Protein AF-F9N365-F1 (afdb_monomer_lite)

Sequence (78 aa):
MDTQNIKAVQVDAGDTLWSISQKALAQTEDIDIREYIVAIEEINHLQHGKALRAGETLMIPTLKEKTMFGFITAWANN

pLDDT: mean 73.63, std 14.65, range [43.56, 88.44]

Secondary structure (DSSP, 8-state):
--TT-EEEEEPPTT--HHHHHHHHHTT-SSS-HHHHHHHHHHHTTPPTTPPPPTT-EEEEEPPPP----S-S------

Structure (mmCIF, N/CA/C/O backbone):
data_AF-F9N365-F1
#
_entry.id   AF-F9N365-F1
#
loop_
_atom_site.group_PDB
_atom_site.id
_atom_site.type_symbol
_atom_site.label_atom_id
_atom_site.label_alt_id
_atom_site.label_comp_id
_atom_site.label_asym_id
_atom_site.label_entity_id
_atom_site.label_seq_id
_atom_site.pdbx_PDB_ins_code
_atom_site.Cartn_x
_atom_site.Cartn_y
_atom_site.Cartn_z
_atom_site.occupancy
_atom_site.B_iso_or_equiv
_atom_site.auth_seq_id
_atom_site.auth_comp_id
_atom_site.auth_asym_id
_atom_site.auth_atom_id
_atom_site.pdbx_PDB_model_num
ATOM 1 N N . MET A 1 1 ? 6.235 2.289 -16.011 1.00 46.50 1 MET A N 1
ATOM 2 C CA . MET A 1 1 ? 5.087 1.798 -15.222 1.00 46.50 1 MET A CA 1
ATOM 3 C C . MET A 1 1 ? 3.985 1.385 -16.181 1.00 46.50 1 MET A C 1
ATOM 5 O O . MET A 1 1 ? 3.588 2.204 -16.999 1.00 46.50 1 MET A O 1
ATOM 9 N N . ASP A 1 2 ? 3.520 0.139 -16.119 1.00 46.38 2 ASP A N 1
ATOM 10 C CA . ASP A 1 2 ? 2.289 -0.268 -16.804 1.00 46.38 2 ASP A CA 1
ATOM 11 C C . ASP A 1 2 ? 1.100 0.351 -16.056 1.00 46.38 2 ASP A C 1
ATOM 13 O O . ASP A 1 2 ? 0.633 -0.182 -15.056 1.00 46.38 2 ASP A O 1
ATOM 17 N N . THR A 1 3 ? 0.611 1.500 -16.516 1.00 50.75 3 THR A N 1
ATOM 18 C CA . THR A 1 3 ? -0.567 2.178 -15.941 1.00 50.75 3 THR A CA 1
ATOM 19 C C . THR A 1 3 ? -1.890 1.485 -16.285 1.00 50.75 3 THR A C 1
ATOM 21 O O . THR A 1 3 ? -2.949 1.928 -15.853 1.00 50.75 3 THR A O 1
ATOM 24 N N . GLN A 1 4 ? -1.854 0.390 -17.054 1.00 53.84 4 GLN A N 1
ATOM 25 C CA . GLN A 1 4 ? -3.050 -0.315 -17.526 1.00 53.84 4 GLN A CA 1
ATOM 26 C C . GLN A 1 4 ? -3.573 -1.394 -16.572 1.00 53.84 4 GLN A C 1
ATOM 28 O O . GLN A 1 4 ? -4.637 -1.953 -16.822 1.00 53.84 4 GLN A O 1
ATOM 33 N N . ASN A 1 5 ? -2.859 -1.695 -15.483 1.00 68.62 5 ASN A N 1
ATOM 34 C CA . ASN A 1 5 ? -3.325 -2.652 -14.486 1.00 68.62 5 ASN A CA 1
ATOM 35 C C . ASN A 1 5 ? -3.421 -1.948 -13.130 1.00 68.62 5 ASN A C 1
ATOM 37 O O . ASN A 1 5 ? -2.418 -1.485 -12.593 1.00 68.62 5 ASN A O 1
ATOM 41 N N . ILE A 1 6 ? -4.636 -1.851 -12.594 1.00 78.50 6 ILE A N 1
ATOM 42 C CA . ILE A 1 6 ? -4.933 -1.304 -11.267 1.00 78.50 6 ILE A CA 1
ATOM 43 C C . ILE A 1 6 ? -5.510 -2.412 -10.387 1.00 78.50 6 ILE A C 1
ATOM 45 O O . ILE A 1 6 ? -6.266 -3.264 -10.855 1.00 78.50 6 ILE A O 1
ATOM 49 N N . LYS A 1 7 ? -5.161 -2.407 -9.102 1.00 82.88 7 LYS A N 1
ATOM 50 C CA . LYS A 1 7 ? -5.666 -3.345 -8.098 1.00 82.88 7 LYS A CA 1
ATOM 51 C C . LYS A 1 7 ? -6.345 -2.582 -6.978 1.00 82.88 7 LYS A C 1
ATOM 53 O O . LYS A 1 7 ? -5.793 -1.625 -6.450 1.00 82.88 7 LYS A O 1
ATOM 58 N N . ALA A 1 8 ? -7.523 -3.047 -6.590 1.00 86.81 8 ALA A N 1
ATOM 59 C CA . ALA A 1 8 ? -8.192 -2.589 -5.385 1.00 86.81 8 ALA A CA 1
ATOM 60 C C . ALA A 1 8 ? -7.565 -3.266 -4.156 1.00 86.81 8 ALA A C 1
ATOM 62 O O . ALA A 1 8 ? -7.450 -4.493 -4.103 1.00 86.81 8 ALA A O 1
ATOM 63 N N . VAL A 1 9 ? -7.159 -2.467 -3.176 1.00 86.25 9 VAL A N 1
ATOM 64 C CA . VAL A 1 9 ? -6.637 -2.909 -1.882 1.00 86.25 9 VAL A CA 1
ATOM 65 C C . VAL A 1 9 ? -7.503 -2.307 -0.789 1.00 86.25 9 VAL A C 1
ATOM 67 O O . VAL A 1 9 ? -7.804 -1.117 -0.811 1.00 86.25 9 VAL A O 1
ATOM 70 N N . GLN A 1 10 ? -7.922 -3.130 0.166 1.00 88.44 10 GLN A N 1
ATOM 71 C CA . GLN A 1 10 ? -8.638 -2.651 1.338 1.00 88.44 10 GLN A CA 1
ATOM 72 C C . GLN A 1 10 ? -7.632 -2.097 2.346 1.00 88.44 10 GLN A C 1
ATOM 74 O O . GLN A 1 10 ? -6.647 -2.756 2.666 1.00 88.44 10 GLN A O 1
ATOM 79 N N . VAL A 1 11 ? -7.871 -0.877 2.815 1.00 87.94 11 VAL A N 1
ATOM 80 C CA . VAL A 1 11 ? -7.046 -0.237 3.838 1.00 87.94 11 VAL A CA 1
ATOM 81 C C . VAL A 1 11 ? -7.371 -0.858 5.193 1.00 87.94 11 VAL A C 1
ATOM 83 O O . VAL A 1 11 ? -8.520 -0.798 5.635 1.00 87.94 11 VAL A O 1
ATOM 86 N N . ASP A 1 12 ? -6.368 -1.395 5.882 1.00 85.69 12 ASP A N 1
ATOM 87 C CA . ASP A 1 12 ? -6.524 -1.865 7.258 1.00 85.69 12 ASP A CA 1
ATOM 88 C C . ASP A 1 12 ? -6.289 -0.751 8.291 1.00 85.69 12 ASP A C 1
ATOM 90 O O . ASP A 1 12 ? -5.736 0.317 8.013 1.00 85.69 12 ASP A O 1
ATOM 94 N N . ALA A 1 13 ? -6.732 -0.983 9.528 1.00 82.56 13 ALA A N 1
ATOM 95 C CA . ALA A 1 13 ? -6.523 -0.036 10.617 1.00 82.56 13 ALA A CA 1
ATOM 96 C C . ALA A 1 13 ? -5.027 0.127 10.926 1.00 82.56 13 ALA A C 1
ATOM 98 O O . ALA A 1 13 ? -4.370 -0.805 11.383 1.00 82.56 13 ALA A O 1
ATOM 99 N N . GLY A 1 14 ? -4.507 1.337 10.698 1.00 83.12 14 GLY A N 1
ATOM 100 C CA . GLY A 1 14 ? -3.092 1.666 10.877 1.00 83.12 14 GLY A CA 1
ATOM 101 C C . GLY A 1 14 ? -2.251 1.563 9.603 1.00 83.12 14 GLY A C 1
ATOM 102 O O . GLY A 1 14 ? -1.084 1.951 9.635 1.00 83.12 14 GLY A O 1
ATOM 103 N N . ASP A 1 15 ? -2.823 1.109 8.481 1.00 84.44 15 ASP A N 1
ATOM 104 C CA . ASP A 1 15 ? -2.137 1.188 7.195 1.00 84.44 15 ASP A CA 1
ATOM 105 C C . ASP A 1 15 ? -2.019 2.650 6.738 1.00 84.44 15 ASP A C 1
ATOM 107 O O . ASP A 1 15 ? -2.927 3.474 6.873 1.00 84.44 15 ASP A O 1
ATOM 111 N N . THR A 1 16 ? -0.866 2.964 6.156 1.00 86.38 16 THR A N 1
ATOM 112 C CA . THR A 1 16 ? -0.580 4.264 5.546 1.00 86.38 16 THR A CA 1
ATOM 113 C C . THR A 1 16 ? -0.329 4.085 4.055 1.00 86.38 16 THR A C 1
ATOM 115 O O . THR A 1 16 ? 0.029 2.990 3.612 1.00 86.38 16 THR A O 1
ATOM 118 N N . LEU A 1 17 ? -0.448 5.167 3.274 1.00 84.50 17 LEU A N 1
ATOM 119 C CA . LEU A 1 17 ? -0.067 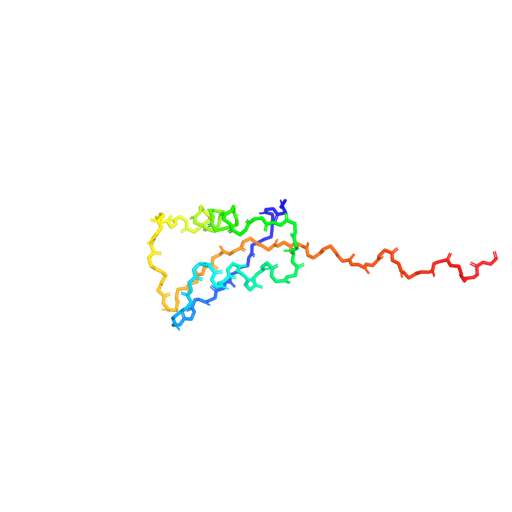5.152 1.856 1.00 84.50 17 LEU A CA 1
ATOM 120 C C . LEU A 1 17 ? 1.356 4.621 1.676 1.00 84.50 17 LEU A C 1
ATOM 122 O O . LEU A 1 17 ? 1.602 3.828 0.773 1.00 84.50 17 LEU A O 1
ATOM 126 N N . TRP A 1 18 ? 2.263 4.986 2.584 1.00 86.81 18 TRP A N 1
ATOM 127 C CA . TRP A 1 18 ? 3.629 4.482 2.603 1.00 86.81 18 TRP A CA 1
ATOM 128 C C . TRP A 1 18 ? 3.690 2.965 2.794 1.00 86.81 18 TRP A C 1
ATOM 130 O O . TRP A 1 18 ? 4.290 2.274 1.979 1.00 86.81 18 TRP A O 1
ATOM 140 N N . SER A 1 19 ? 3.045 2.427 3.833 1.00 87.56 19 SER A N 1
ATOM 141 C CA . SER A 1 19 ? 3.065 0.987 4.127 1.00 87.56 19 SER A CA 1
ATOM 142 C C . SER A 1 19 ? 2.432 0.154 3.008 1.00 87.56 19 SER A C 1
ATOM 144 O O . SER A 1 19 ? 2.966 -0.894 2.647 1.00 87.56 19 SER A O 1
ATOM 146 N N . ILE A 1 20 ? 1.324 0.623 2.426 1.00 86.19 20 ILE A N 1
ATOM 147 C CA . ILE A 1 20 ? 0.662 -0.037 1.290 1.00 86.19 20 ILE A CA 1
ATOM 148 C C . ILE A 1 20 ? 1.568 -0.000 0.056 1.00 86.19 20 ILE A C 1
ATOM 150 O O . ILE A 1 20 ? 1.772 -1.028 -0.590 1.00 86.19 20 ILE A O 1
ATOM 154 N N . SER A 1 21 ? 2.158 1.160 -0.237 1.00 85.81 21 SER A N 1
ATOM 155 C CA . SER A 1 21 ? 3.078 1.331 -1.365 1.00 85.81 21 SER A CA 1
ATOM 156 C C . SER A 1 21 ? 4.316 0.459 -1.216 1.00 85.81 21 SER A C 1
ATOM 158 O O . SER A 1 21 ? 4.709 -0.218 -2.156 1.00 85.81 21 SER A O 1
ATOM 160 N N . GLN A 1 22 ? 4.893 0.392 -0.018 1.00 86.75 22 GLN A N 1
ATOM 161 C CA . GLN A 1 22 ? 6.043 -0.456 0.270 1.00 86.75 22 GLN A CA 1
ATOM 162 C C . GLN A 1 22 ? 5.722 -1.942 0.062 1.00 86.75 22 GLN A C 1
ATOM 164 O O . GLN A 1 22 ? 6.530 -2.659 -0.519 1.00 86.75 22 GLN A O 1
ATOM 169 N N . LYS A 1 23 ? 4.537 -2.406 0.486 1.00 85.00 23 LYS A N 1
ATOM 170 C CA . LYS A 1 23 ? 4.075 -3.780 0.223 1.00 85.00 23 LYS A CA 1
ATOM 171 C C . LYS A 1 23 ? 3.916 -4.042 -1.280 1.00 85.00 23 LYS A C 1
ATOM 173 O O . LYS A 1 23 ? 4.296 -5.110 -1.747 1.00 85.00 23 LYS A O 1
ATOM 178 N N . ALA A 1 24 ? 3.373 -3.085 -2.032 1.00 81.19 24 ALA A N 1
ATOM 179 C CA . ALA A 1 24 ? 3.176 -3.212 -3.477 1.00 81.19 24 ALA A CA 1
ATOM 180 C C . ALA A 1 24 ? 4.497 -3.193 -4.265 1.00 81.19 24 ALA A C 1
ATOM 182 O O . ALA A 1 24 ? 4.645 -3.915 -5.247 1.00 81.19 24 ALA A O 1
ATOM 183 N N . LEU A 1 25 ? 5.465 -2.399 -3.806 1.00 80.69 25 LEU A N 1
ATOM 184 C CA . LEU A 1 25 ? 6.801 -2.285 -4.388 1.00 80.69 25 LEU A CA 1
ATOM 185 C C . LEU A 1 25 ? 7.785 -3.333 -3.861 1.00 80.69 25 LEU A C 1
ATOM 187 O O . LEU A 1 25 ? 8.905 -3.394 -4.347 1.00 80.69 25 LEU A O 1
ATOM 191 N N . ALA A 1 26 ? 7.395 -4.197 -2.919 1.00 79.06 26 ALA A N 1
ATOM 192 C CA . ALA A 1 26 ? 8.288 -5.205 -2.338 1.00 79.06 26 ALA A CA 1
ATOM 193 C C . ALA A 1 26 ? 8.928 -6.142 -3.384 1.00 79.06 26 ALA A C 1
ATOM 195 O O . ALA A 1 26 ? 9.961 -6.747 -3.119 1.00 79.06 26 ALA A O 1
ATOM 196 N N . GLN A 1 27 ? 8.313 -6.261 -4.563 1.00 68.19 27 GLN A N 1
ATOM 197 C CA . GLN A 1 27 ? 8.785 -7.074 -5.685 1.00 68.19 27 GLN A CA 1
ATOM 198 C C . GLN A 1 27 ? 9.327 -6.236 -6.859 1.00 68.19 27 GLN A C 1
ATOM 200 O O . GLN A 1 27 ? 9.605 -6.782 -7.924 1.00 68.19 27 GLN A O 1
ATOM 205 N N . THR A 1 28 ? 9.437 -4.911 -6.714 1.00 67.62 28 THR A N 1
ATOM 206 C CA . THR A 1 28 ? 9.935 -3.999 -7.755 1.00 67.62 28 THR A CA 1
ATOM 207 C C . THR A 1 28 ? 10.985 -3.051 -7.184 1.00 67.62 28 THR A C 1
ATOM 209 O O . THR A 1 28 ? 10.667 -2.174 -6.390 1.00 67.62 28 THR A O 1
ATOM 212 N N . GLU A 1 29 ? 12.235 -3.192 -7.624 1.00 64.75 29 GLU A N 1
ATOM 213 C CA . GLU A 1 29 ? 13.358 -2.387 -7.115 1.00 64.75 29 GLU A CA 1
ATOM 214 C C . GLU A 1 29 ? 13.571 -1.064 -7.876 1.00 64.75 29 GLU A C 1
ATOM 216 O O . GLU A 1 29 ? 14.217 -0.159 -7.360 1.00 64.75 29 GLU A O 1
ATOM 221 N N . ASP A 1 30 ? 12.992 -0.912 -9.073 1.00 74.19 30 ASP A N 1
ATOM 222 C CA . ASP A 1 30 ? 13.269 0.219 -9.980 1.00 74.19 30 ASP A CA 1
ATOM 223 C C . ASP A 1 30 ? 12.324 1.431 -9.823 1.00 74.19 30 ASP A C 1
ATOM 225 O O . ASP A 1 30 ? 12.321 2.325 -10.670 1.00 74.19 30 ASP A O 1
ATOM 229 N N . ILE A 1 31 ? 11.472 1.476 -8.792 1.00 76.44 31 ILE A N 1
ATOM 230 C CA . ILE A 1 31 ? 10.428 2.510 -8.667 1.00 76.44 31 ILE A CA 1
ATOM 231 C C . ILE A 1 31 ? 10.557 3.292 -7.364 1.00 76.44 31 ILE A C 1
ATOM 233 O O . ILE A 1 31 ? 10.531 2.714 -6.278 1.00 76.44 31 ILE A O 1
ATOM 237 N N . ASP A 1 32 ? 10.628 4.626 -7.472 1.00 84.12 32 ASP A N 1
ATOM 238 C CA . ASP A 1 32 ? 10.590 5.506 -6.302 1.00 84.12 32 ASP A CA 1
ATOM 239 C C . ASP A 1 32 ? 9.188 5.456 -5.677 1.00 84.12 32 ASP A C 1
ATOM 241 O O . ASP A 1 32 ? 8.167 5.760 -6.303 1.00 84.12 32 ASP A O 1
ATOM 245 N N . ILE A 1 33 ? 9.144 5.082 -4.400 1.00 84.19 33 ILE A N 1
ATOM 246 C CA . ILE A 1 33 ? 7.916 5.003 -3.610 1.00 84.19 33 ILE A CA 1
ATOM 247 C C . ILE A 1 33 ? 7.149 6.329 -3.572 1.00 84.19 33 ILE A C 1
ATOM 249 O O . ILE A 1 33 ? 5.925 6.318 -3.479 1.00 84.19 33 ILE A O 1
ATOM 253 N N . ARG A 1 34 ? 7.831 7.474 -3.679 1.00 86.75 34 ARG A N 1
ATOM 254 C CA . ARG A 1 34 ? 7.193 8.796 -3.697 1.00 86.75 34 ARG A CA 1
ATOM 255 C C . ARG A 1 34 ? 6.412 9.019 -4.982 1.00 86.75 34 ARG A C 1
ATOM 257 O O . ARG A 1 34 ? 5.274 9.468 -4.910 1.00 86.75 34 ARG A O 1
ATOM 264 N N . GLU A 1 35 ? 6.981 8.657 -6.130 1.00 83.94 35 GLU A N 1
ATOM 265 C CA . GLU A 1 35 ? 6.266 8.708 -7.413 1.00 83.94 35 GLU A CA 1
ATOM 266 C C . GLU A 1 35 ? 5.061 7.762 -7.402 1.00 83.94 35 GLU A C 1
ATOM 268 O O . GLU A 1 35 ? 3.981 8.109 -7.875 1.00 83.94 35 GLU A O 1
ATOM 273 N N . TYR A 1 36 ? 5.217 6.589 -6.785 1.00 85.19 36 TYR A N 1
ATOM 274 C CA . TYR A 1 36 ? 4.133 5.622 -6.645 1.00 85.19 36 TYR A CA 1
ATOM 275 C C . TYR A 1 36 ? 2.996 6.123 -5.739 1.00 85.19 36 TYR A C 1
ATOM 277 O O . TYR A 1 36 ? 1.824 5.962 -6.077 1.00 85.19 36 TYR A O 1
ATOM 285 N N . ILE A 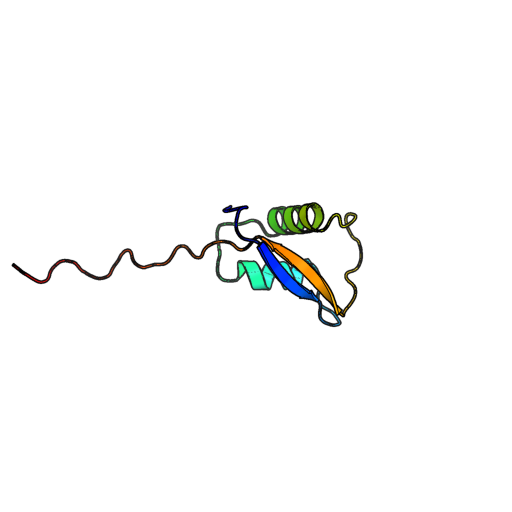1 37 ? 3.321 6.780 -4.620 1.00 86.06 37 ILE A N 1
ATOM 286 C CA . ILE A 1 37 ? 2.326 7.407 -3.737 1.00 86.06 37 ILE A CA 1
ATOM 287 C C . ILE A 1 37 ? 1.553 8.496 -4.487 1.00 86.06 37 ILE A C 1
ATOM 289 O O . ILE A 1 37 ? 0.328 8.508 -4.412 1.00 86.06 37 ILE A O 1
ATOM 293 N N . VAL A 1 38 ? 2.238 9.358 -5.247 1.00 85.50 38 VAL A N 1
ATOM 294 C CA . VAL A 1 38 ? 1.583 10.401 -6.056 1.00 85.50 38 VAL A CA 1
ATOM 295 C C . VAL A 1 38 ? 0.614 9.776 -7.06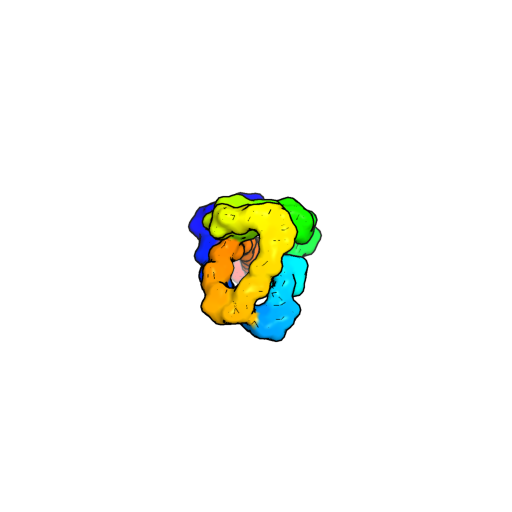3 1.00 85.50 38 VAL A C 1
ATOM 297 O O . VAL A 1 38 ? -0.533 10.204 -7.151 1.00 85.50 38 VAL A O 1
ATOM 300 N N . ALA A 1 39 ? 1.014 8.703 -7.751 1.00 84.31 39 ALA A N 1
ATOM 301 C CA . ALA A 1 39 ? 0.129 7.999 -8.678 1.00 84.31 39 ALA A CA 1
ATOM 302 C C . ALA A 1 39 ? -1.119 7.418 -7.983 1.00 84.31 39 ALA A C 1
ATOM 304 O O . ALA A 1 39 ? -2.222 7.485 -8.524 1.00 84.31 39 ALA A O 1
ATOM 305 N N . ILE A 1 40 ? -0.978 6.869 -6.771 1.00 85.12 40 ILE A N 1
ATOM 306 C CA . ILE A 1 40 ? -2.122 6.395 -5.977 1.00 85.12 40 ILE A CA 1
ATOM 307 C C . ILE A 1 40 ? -3.052 7.555 -5.610 1.00 85.12 40 ILE A C 1
ATOM 309 O O . ILE A 1 40 ? -4.274 7.410 -5.703 1.00 85.12 40 ILE A O 1
ATOM 313 N N . GLU A 1 41 ? -2.498 8.690 -5.183 1.00 86.62 41 GLU A N 1
ATOM 314 C CA . GLU A 1 41 ? -3.283 9.879 -4.846 1.00 86.62 41 GLU A CA 1
ATOM 315 C C . GLU A 1 41 ? -4.082 10.374 -6.058 1.00 86.62 41 GLU A C 1
ATOM 317 O O . GLU A 1 41 ? -5.282 10.625 -5.933 1.00 86.62 41 GLU A O 1
ATOM 322 N N . GLU A 1 42 ? -3.459 10.421 -7.237 1.00 85.31 42 GLU A N 1
ATOM 323 C CA . GLU A 1 42 ? -4.105 10.820 -8.490 1.00 85.31 42 GLU A CA 1
ATOM 324 C C . GLU A 1 42 ? -5.233 9.864 -8.902 1.00 85.31 42 GLU A C 1
ATOM 326 O O . GLU A 1 42 ? -6.336 10.323 -9.204 1.00 85.31 42 GLU A O 1
ATOM 331 N N . ILE A 1 43 ? -5.001 8.545 -8.862 1.00 85.31 43 ILE A N 1
ATOM 332 C CA . ILE A 1 43 ? -6.000 7.532 -9.256 1.00 85.31 43 ILE A CA 1
ATOM 333 C C . ILE A 1 43 ? -7.227 7.570 -8.337 1.00 85.31 43 ILE A C 1
ATOM 335 O O . ILE A 1 43 ? -8.357 7.403 -8.792 1.00 85.31 43 ILE A O 1
ATOM 339 N N . ASN A 1 44 ? -7.019 7.777 -7.036 1.00 83.50 44 ASN A N 1
ATOM 340 C CA . ASN A 1 44 ? -8.102 7.779 -6.050 1.00 83.50 44 ASN A CA 1
ATOM 341 C C . ASN A 1 44 ? -8.681 9.174 -5.794 1.00 83.50 44 ASN A C 1
ATOM 343 O O . ASN A 1 44 ? -9.547 9.319 -4.930 1.00 83.50 44 ASN A O 1
ATOM 347 N N . HIS A 1 45 ? -8.200 10.197 -6.509 1.00 84.00 45 HIS A N 1
ATOM 348 C CA . HIS A 1 45 ? -8.539 11.599 -6.269 1.00 84.00 45 HIS A CA 1
ATOM 349 C C . HIS A 1 45 ?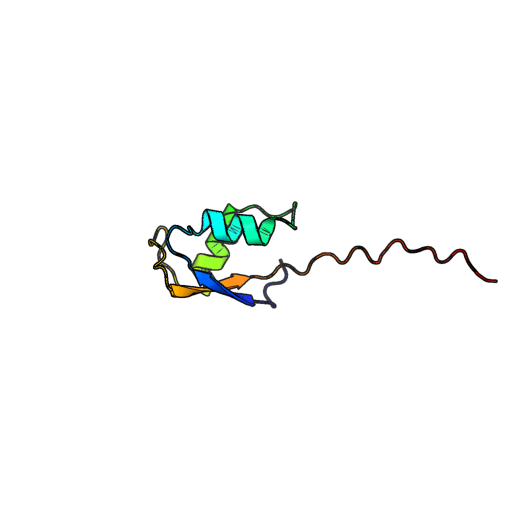 -8.392 11.997 -4.786 1.00 84.00 45 HIS A C 1
ATOM 351 O O . HIS A 1 45 ? -9.218 12.728 -4.227 1.00 84.00 45 HIS A O 1
ATOM 357 N N . LEU A 1 46 ? -7.355 11.484 -4.120 1.00 81.25 46 LEU A N 1
ATOM 358 C CA . LEU A 1 46 ? -7.064 11.817 -2.731 1.00 81.25 46 LEU A CA 1
ATOM 359 C C . LEU A 1 46 ? -6.358 13.171 -2.673 1.00 81.25 46 LEU A C 1
ATOM 361 O O . LEU A 1 46 ? -5.467 13.467 -3.463 1.00 81.25 46 LEU A O 1
ATOM 365 N N . GLN A 1 47 ? -6.751 14.001 -1.708 1.00 76.94 47 GLN A N 1
ATOM 366 C CA . GLN A 1 47 ? -5.982 15.200 -1.396 1.00 76.94 47 GLN A CA 1
ATOM 367 C C . GLN A 1 47 ? -4.645 14.799 -0.776 1.00 76.94 47 GLN A C 1
ATOM 369 O O . GLN A 1 47 ? -4.600 13.892 0.060 1.00 76.94 47 GLN A O 1
ATOM 374 N N . HIS A 1 48 ? -3.583 15.504 -1.162 1.00 67.00 48 HIS A N 1
ATOM 375 C CA . HIS A 1 48 ? -2.238 15.240 -0.670 1.00 67.00 48 HIS A CA 1
ATOM 376 C C . HIS A 1 48 ? -2.199 15.268 0.864 1.00 67.00 48 HIS A C 1
ATOM 378 O O . HIS A 1 48 ? -2.638 16.239 1.488 1.00 67.00 48 HIS A O 1
ATOM 384 N N . GLY A 1 49 ? -1.713 14.188 1.476 1.00 66.44 49 GLY A N 1
ATOM 385 C CA . GLY A 1 49 ? -1.650 14.062 2.937 1.00 66.44 49 GLY A CA 1
ATOM 386 C C . GLY A 1 49 ? -2.986 13.753 3.631 1.00 66.44 49 GLY A C 1
ATOM 387 O O . GLY A 1 49 ? -3.074 13.848 4.858 1.00 66.44 49 GLY A O 1
ATOM 388 N N . LYS A 1 50 ? -4.033 13.362 2.893 1.00 72.88 50 LYS A N 1
ATOM 389 C CA . LYS A 1 50 ? -5.276 12.856 3.492 1.00 72.88 50 LYS A CA 1
ATOM 390 C C . LYS A 1 50 ? -4.995 11.557 4.256 1.00 72.88 50 LYS A C 1
ATOM 392 O O . LYS A 1 50 ? -4.418 10.612 3.724 1.00 72.88 50 LYS A O 1
ATOM 397 N N . ALA A 1 51 ? -5.463 11.489 5.502 1.00 70.69 51 ALA A N 1
ATOM 398 C CA . ALA A 1 51 ? -5.431 10.256 6.281 1.00 70.69 51 ALA A CA 1
ATOM 399 C C . ALA A 1 51 ? -6.336 9.192 5.636 1.00 70.69 51 ALA A C 1
ATOM 401 O O . ALA A 1 51 ? -7.517 9.449 5.379 1.00 70.69 51 ALA A O 1
ATOM 402 N N . LEU A 1 52 ? -5.782 8.002 5.394 1.00 79.69 52 LEU A N 1
ATOM 403 C CA . LEU A 1 52 ? -6.551 6.853 4.925 1.00 79.69 52 LEU A CA 1
ATOM 404 C C . LEU A 1 52 ? -7.505 6.381 6.026 1.00 79.69 52 LEU A C 1
ATOM 406 O O . LEU A 1 52 ? -7.147 6.360 7.207 1.00 79.69 52 LEU A O 1
ATOM 410 N N . ARG A 1 53 ? -8.724 5.993 5.646 1.00 79.56 53 ARG A N 1
ATOM 411 C CA . ARG A 1 53 ? -9.680 5.393 6.579 1.00 79.56 53 ARG A CA 1
ATOM 412 C C . ARG A 1 53 ? -9.634 3.878 6.464 1.00 79.56 53 ARG A C 1
ATOM 414 O O . ARG A 1 53 ? -9.727 3.330 5.371 1.00 79.56 53 ARG A O 1
ATOM 421 N N . ALA A 1 54 ? -9.543 3.207 7.607 1.00 78.94 54 ALA A N 1
ATOM 422 C CA . ALA A 1 54 ? -9.672 1.758 7.667 1.00 78.94 54 ALA A CA 1
ATOM 423 C C . ALA A 1 54 ? -11.025 1.320 7.079 1.00 78.94 54 ALA A C 1
ATOM 425 O O . ALA A 1 54 ? -12.062 1.905 7.401 1.00 78.94 54 ALA A O 1
ATOM 426 N N . GLY A 1 55 ? -11.006 0.307 6.218 1.00 81.69 55 GLY A N 1
ATOM 427 C CA . GLY A 1 55 ? -12.162 -0.169 5.461 1.00 81.69 55 GLY A CA 1
ATOM 428 C C . GLY A 1 55 ? -12.408 0.560 4.136 1.00 81.69 55 GLY A C 1
ATOM 429 O O . GLY A 1 55 ? -13.286 0.147 3.382 1.00 81.69 55 GLY A O 1
ATOM 430 N N . GLU A 1 56 ? -11.649 1.612 3.815 1.00 84.94 56 GLU A N 1
ATOM 431 C CA . GLU A 1 56 ? -11.695 2.245 2.494 1.00 84.94 56 GLU A CA 1
ATOM 432 C C . GLU A 1 56 ? -11.019 1.339 1.455 1.00 84.94 56 GLU A C 1
ATOM 434 O O . GLU A 1 56 ? -10.050 0.638 1.746 1.00 84.94 56 GLU A O 1
ATOM 439 N N . THR A 1 57 ? -11.549 1.329 0.233 1.00 88.06 57 THR A N 1
ATOM 440 C CA . THR A 1 57 ? -10.925 0.621 -0.888 1.00 88.06 57 THR A CA 1
ATOM 441 C C . THR A 1 57 ? -10.070 1.602 -1.671 1.00 88.06 57 THR A C 1
ATOM 443 O O . THR A 1 57 ? -10.582 2.589 -2.191 1.00 88.06 57 THR A O 1
ATOM 446 N N . LEU A 1 58 ? -8.778 1.314 -1.758 1.00 86.38 58 LEU A N 1
ATOM 447 C CA . LEU A 1 58 ? -7.780 2.120 -2.439 1.00 86.38 58 LEU A CA 1
ATOM 448 C C . LEU A 1 58 ? -7.346 1.432 -3.734 1.00 86.38 58 LEU A C 1
ATOM 450 O O . LEU A 1 58 ? -6.976 0.260 -3.736 1.00 86.38 58 LEU A O 1
ATOM 454 N N . MET A 1 59 ? -7.371 2.156 -4.843 1.00 86.75 59 MET A N 1
ATOM 455 C CA . MET A 1 59 ? -6.900 1.672 -6.136 1.00 86.75 59 MET A CA 1
ATOM 456 C C . MET A 1 59 ? -5.406 1.952 -6.281 1.00 86.75 59 MET A C 1
ATOM 458 O O . MET A 1 59 ? -4.986 3.103 -6.299 1.00 86.75 59 MET A O 1
ATOM 462 N N . ILE A 1 60 ? -4.591 0.912 -6.397 1.00 85.25 60 ILE A N 1
ATOM 463 C CA . ILE A 1 60 ? -3.145 1.049 -6.576 1.00 85.25 60 ILE A CA 1
ATOM 464 C C . ILE A 1 60 ? -2.726 0.550 -7.965 1.00 85.25 60 ILE A C 1
ATOM 466 O O . ILE A 1 60 ? -3.284 -0.439 -8.448 1.00 85.25 60 ILE A O 1
ATOM 470 N N . PRO A 1 61 ? -1.755 1.192 -8.633 1.00 79.19 61 PRO A N 1
ATOM 471 C CA . PRO A 1 61 ? -1.255 0.704 -9.911 1.00 79.19 61 PRO A CA 1
ATOM 472 C C . PRO A 1 61 ? -0.435 -0.572 -9.695 1.00 79.19 61 PRO A C 1
ATOM 474 O O . PRO A 1 61 ? 0.516 -0.592 -8.919 1.00 79.19 61 PRO A O 1
ATOM 477 N N . THR A 1 62 ? -0.784 -1.666 -10.363 1.00 70.62 62 THR A N 1
ATOM 478 C CA . THR A 1 62 ? 0.008 -2.898 -10.305 1.00 70.62 62 THR A CA 1
ATOM 479 C C . THR A 1 62 ? 1.109 -2.857 -11.337 1.00 70.62 62 THR A C 1
ATOM 481 O O . THR A 1 62 ? 0.870 -2.690 -12.533 1.00 70.62 62 THR A O 1
ATOM 484 N N . LEU A 1 63 ? 2.321 -3.080 -10.866 1.00 67.31 63 LEU A N 1
ATOM 485 C CA . LEU A 1 63 ? 3.476 -3.250 -11.716 1.00 67.31 63 LEU A CA 1
ATOM 486 C C . LEU A 1 63 ? 3.468 -4.710 -12.133 1.00 67.31 63 LEU A C 1
ATOM 488 O O . LEU A 1 63 ? 3.464 -5.592 -11.275 1.00 67.31 63 LEU A O 1
ATOM 492 N N . LYS A 1 64 ? 3.388 -4.980 -13.439 1.00 56.56 64 LYS A N 1
ATOM 493 C CA . LYS A 1 64 ? 3.636 -6.339 -13.912 1.00 56.56 64 LYS A CA 1
ATOM 494 C C . LYS A 1 64 ? 5.024 -6.718 -13.421 1.00 56.56 64 LYS A C 1
ATOM 496 O O . LYS A 1 64 ? 6.001 -6.072 -13.803 1.00 56.56 64 LYS A O 1
ATOM 501 N N . GLU A 1 65 ? 5.091 -7.750 -12.584 1.00 51.28 65 GLU A N 1
ATOM 502 C CA . GLU A 1 65 ? 6.342 -8.438 -12.314 1.00 51.28 65 GLU A CA 1
ATOM 503 C C . GLU A 1 65 ? 6.993 -8.688 -13.673 1.0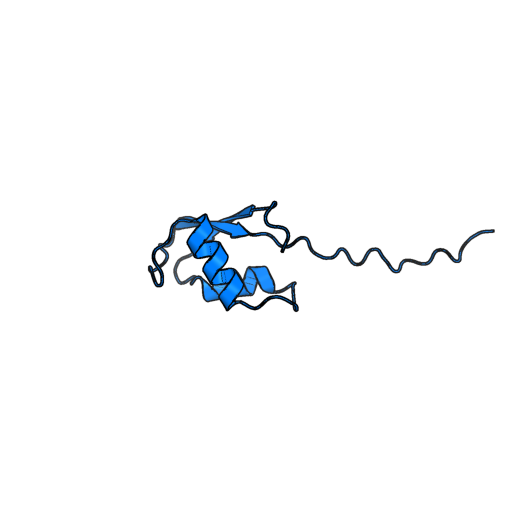0 51.28 65 GLU A C 1
ATOM 505 O O . GLU A 1 65 ? 6.364 -9.224 -14.595 1.00 51.28 65 GLU A O 1
ATOM 510 N N . LYS A 1 66 ? 8.244 -8.258 -13.825 1.00 45.91 66 LYS A N 1
ATOM 511 C CA . LYS A 1 66 ? 9.076 -8.699 -14.934 1.00 45.91 66 LYS A CA 1
ATOM 512 C C . LYS A 1 66 ? 9.281 -10.188 -14.700 1.00 45.91 66 LYS A C 1
ATOM 514 O O . LYS A 1 66 ? 10.233 -10.584 -14.039 1.00 45.91 66 LYS A O 1
ATOM 519 N N . THR A 1 67 ? 8.330 -10.998 -15.162 1.00 43.56 67 THR A N 1
ATOM 520 C CA . THR A 1 67 ? 8.372 -12.453 -15.108 1.00 43.56 67 THR A CA 1
ATOM 521 C C . THR A 1 67 ? 9.759 -12.880 -15.557 1.00 43.56 67 THR A C 1
ATOM 523 O O . THR A 1 67 ? 10.099 -12.748 -16.734 1.00 43.56 67 THR A O 1
ATOM 526 N N . MET A 1 68 ? 10.573 -13.352 -14.611 1.00 43.94 68 MET A N 1
ATOM 527 C CA . MET A 1 68 ? 11.883 -13.955 -14.844 1.00 43.94 68 MET A CA 1
ATOM 528 C C . MET A 1 68 ? 11.715 -15.330 -15.513 1.00 43.94 68 MET A C 1
ATOM 530 O O . MET A 1 68 ? 12.203 -16.342 -15.032 1.00 43.94 68 MET A O 1
ATOM 534 N N . PHE A 1 69 ? 11.031 -15.371 -16.656 1.00 46.81 69 PHE A N 1
ATOM 535 C CA . PHE A 1 69 ? 10.954 -16.528 -17.549 1.00 46.81 69 PHE A CA 1
ATOM 536 C C . PHE A 1 69 ? 11.876 -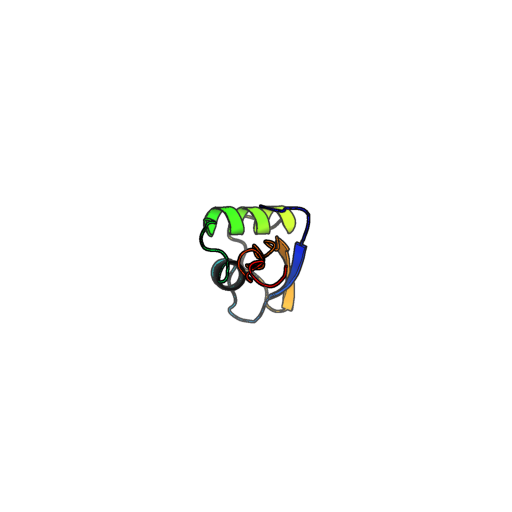16.350 -18.770 1.00 46.81 69 PHE A C 1
ATOM 538 O O . PHE A 1 69 ? 11.588 -16.836 -19.857 1.00 46.81 69 PHE A O 1
ATOM 545 N N . GLY A 1 70 ? 12.998 -15.640 -18.602 1.00 46.06 70 GLY A N 1
ATOM 546 C CA . GLY A 1 70 ? 14.021 -15.460 -19.641 1.00 46.06 70 GLY A CA 1
ATOM 547 C C . GLY A 1 70 ? 15.205 -16.432 -19.567 1.00 46.06 70 GLY A C 1
ATOM 548 O O . GLY A 1 70 ? 16.037 -16.418 -20.467 1.00 46.06 70 GLY A O 1
ATOM 549 N N . PHE A 1 71 ? 15.308 -17.267 -18.523 1.00 50.50 71 PHE A N 1
ATOM 550 C CA . PHE A 1 71 ? 16.477 -18.132 -18.301 1.00 50.50 71 PHE A CA 1
ATOM 551 C C . PHE A 1 71 ? 16.105 -19.554 -17.849 1.00 50.50 71 PHE A C 1
ATOM 553 O O . PHE A 1 71 ? 16.591 -20.037 -16.832 1.00 50.50 71 PHE A O 1
ATOM 560 N N . ILE A 1 72 ? 15.270 -20.257 -18.615 1.00 53.72 72 ILE A N 1
ATOM 561 C CA . ILE A 1 72 ? 15.302 -21.729 -18.636 1.00 53.72 72 ILE A CA 1
ATOM 562 C C . ILE A 1 72 ? 15.698 -22.180 -20.043 1.00 53.72 72 ILE A C 1
ATOM 564 O O . ILE A 1 72 ? 14.874 -22.360 -20.930 1.00 53.72 72 ILE A O 1
ATOM 568 N N . THR A 1 73 ? 17.019 -22.226 -20.231 1.00 50.94 73 THR A N 1
ATOM 569 C CA . THR A 1 73 ? 17.775 -23.209 -21.024 1.00 50.94 73 THR A CA 1
ATOM 570 C C . THR A 1 73 ? 17.064 -23.827 -22.237 1.00 50.94 73 THR A C 1
ATOM 572 O O . THR A 1 73 ? 16.519 -24.923 -22.163 1.00 50.94 73 THR A O 1
ATOM 575 N N . ALA A 1 74 ? 17.216 -23.203 -23.407 1.00 50.00 74 ALA A N 1
ATOM 576 C CA . ALA A 1 74 ? 17.117 -23.892 -24.697 1.00 50.00 74 ALA A CA 1
ATOM 577 C C . ALA A 1 74 ? 18.522 -24.304 -25.187 1.00 50.00 74 ALA A C 1
ATOM 579 O O . ALA A 1 74 ? 19.005 -23.836 -26.210 1.00 50.00 74 ALA A O 1
ATOM 580 N N . TRP A 1 75 ? 19.196 -25.159 -24.411 1.00 57.03 75 TRP A N 1
ATOM 581 C CA . TRP A 1 75 ? 20.260 -26.054 -24.892 1.00 57.03 75 TRP A CA 1
ATOM 582 C C . TRP A 1 75 ? 19.877 -27.473 -24.464 1.00 57.03 75 TRP A C 1
ATOM 584 O O . TRP A 1 75 ? 20.501 -28.076 -23.597 1.00 57.03 75 TRP A O 1
ATOM 594 N N . ALA A 1 76 ? 18.777 -27.976 -25.013 1.00 59.84 76 ALA A N 1
ATOM 595 C CA . ALA A 1 76 ? 18.441 -29.391 -24.983 1.00 59.84 76 ALA A CA 1
ATOM 596 C C . ALA A 1 76 ? 17.634 -29.708 -26.250 1.00 59.84 76 ALA A C 1
ATOM 598 O O . ALA A 1 76 ? 16.509 -29.234 -26.389 1.00 59.84 76 ALA A O 1
ATOM 599 N N . ASN A 1 77 ? 18.241 -30.514 -27.130 1.00 51.59 77 ASN A N 1
ATOM 600 C CA . ASN A 1 77 ? 17.799 -30.984 -28.454 1.00 51.59 77 ASN A CA 1
ATOM 601 C C . ASN A 1 77 ? 17.830 -29.933 -29.580 1.00 51.59 77 ASN A C 1
ATOM 603 O O . ASN A 1 77 ? 17.194 -28.893 -29.475 1.00 51.59 77 ASN A O 1
ATOM 607 N N . ASN A 1 78 ? 18.515 -30.152 -30.706 1.00 48.12 78 ASN A N 1
ATOM 608 C CA . ASN A 1 78 ? 18.976 -31.388 -31.359 1.00 48.12 78 ASN A CA 1
ATOM 609 C C . ASN A 1 78 ? 20.221 -31.084 -32.205 1.00 48.12 78 ASN A C 1
ATOM 611 O O . ASN A 1 78 ? 20.195 -30.028 -32.877 1.00 48.12 78 ASN A O 1
#

Foldseek 3Di:
DPQPDKDKDFAADPDDLQNVLCVQCVLPDPDDSVVQSVVQCVVVVNDPPDDDDGRDITIGRHDPRPPPPPDDDPPDDD

Radius of gyration: 16.48 Å; chains: 1; bounding box: 32×47×42 Å